Protein AF-A0A9E5F1L5-F1 (afdb_monomer_lite)

Secondary structure (DSSP, 8-state):
------GGGG-HHHHHHHHHHHGGGHHHHHHT-TTS-HHHHHHHHHHHHHHHHHHHHHHHHHHHHHHHHHHHT-

pLDDT: mean 72.23, std 12.05, range [46.72, 90.62]

Structure (mmCIF, N/CA/C/O backbone):
data_AF-A0A9E5F1L5-F1
#
_entry.id   AF-A0A9E5F1L5-F1
#
loop_
_atom_site.group_PDB
_atom_site.id
_atom_site.type_symbol
_atom_site.label_atom_id
_atom_site.label_alt_id
_atom_site.label_comp_id
_atom_site.label_asym_id
_atom_site.label_entity_id
_atom_site.label_seq_id
_atom_site.pdbx_PDB_ins_code
_atom_site.Cartn_x
_atom_site.Cartn_y
_atom_site.Cartn_z
_atom_site.occupancy
_atom_site.B_iso_or_equiv
_atom_site.auth_seq_id
_atom_site.auth_comp_id
_atom_site.auth_asym_id
_atom_site.auth_atom_id
_atom_site.pdbx_PDB_model_num
ATOM 1 N N . MET A 1 1 ? -26.892 -20.586 22.993 1.00 49.16 1 MET A N 1
ATOM 2 C CA . MET A 1 1 ? -25.454 -20.426 23.308 1.00 49.16 1 MET A CA 1
ATOM 3 C C . MET A 1 1 ? -24.714 -20.202 21.992 1.00 49.16 1 MET A C 1
ATOM 5 O O . MET A 1 1 ? -25.114 -20.800 21.007 1.00 49.16 1 MET A O 1
ATOM 9 N N . ILE A 1 2 ? -23.672 -19.364 21.979 1.00 49.16 2 ILE A N 1
ATOM 10 C CA . ILE A 1 2 ? -22.755 -19.102 20.847 1.00 49.16 2 ILE A CA 1
ATOM 11 C C . ILE A 1 2 ? -23.253 -18.082 19.795 1.00 49.16 2 ILE A C 1
ATOM 13 O O . ILE A 1 2 ? -23.53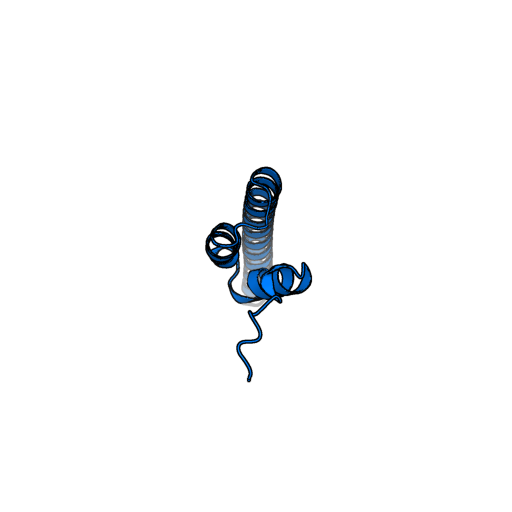5 -18.396 18.646 1.00 49.16 2 ILE A O 1
ATOM 17 N N . ARG A 1 3 ? -23.230 -16.793 20.151 1.00 46.72 3 ARG A N 1
ATOM 18 C CA . ARG A 1 3 ? -22.730 -15.774 19.211 1.00 46.72 3 ARG A CA 1
ATOM 19 C C . ARG A 1 3 ? -21.509 -15.135 19.844 1.00 46.72 3 ARG A C 1
ATOM 21 O O . ARG A 1 3 ? -21.595 -14.074 20.454 1.00 46.72 3 ARG A O 1
ATOM 28 N N . ASN A 1 4 ? -20.382 -15.834 19.727 1.00 48.00 4 ASN A N 1
ATOM 29 C CA . ASN A 1 4 ? -19.073 -15.256 19.984 1.00 48.00 4 ASN A CA 1
ATOM 30 C C . ASN A 1 4 ? -18.897 -14.147 18.940 1.00 48.00 4 ASN A C 1
ATOM 32 O O . ASN A 1 4 ? -18.591 -14.419 17.780 1.00 48.00 4 ASN A O 1
ATOM 36 N N . LYS A 1 5 ? -19.219 -12.900 19.313 1.00 49.53 5 LYS A N 1
ATOM 37 C CA . LYS A 1 5 ? -18.913 -11.735 18.485 1.00 49.53 5 LYS A CA 1
ATOM 38 C C . LYS A 1 5 ? -17.412 -11.779 18.256 1.00 49.53 5 LYS A C 1
ATOM 40 O O . LYS A 1 5 ? -16.633 -11.693 19.198 1.00 49.53 5 LYS A O 1
ATOM 45 N N . ILE A 1 6 ? -17.065 -11.997 16.999 1.00 57.22 6 ILE A N 1
ATOM 46 C CA . ILE A 1 6 ? -15.734 -12.098 16.425 1.00 57.22 6 ILE A CA 1
ATOM 47 C C . ILE A 1 6 ? -14.954 -10.841 16.844 1.00 57.22 6 ILE A C 1
ATOM 49 O O . ILE A 1 6 ? -1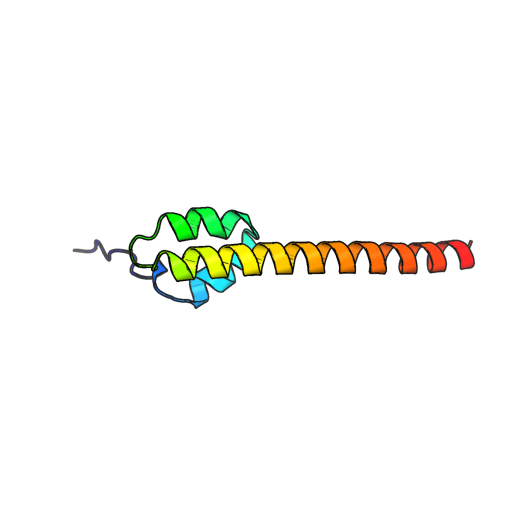5.003 -9.809 16.185 1.00 57.22 6 ILE A O 1
ATOM 53 N N . LYS A 1 7 ? -14.294 -10.914 18.004 1.00 52.88 7 LYS A N 1
ATOM 54 C CA . LYS A 1 7 ? -13.456 -9.860 18.598 1.00 52.88 7 LYS A CA 1
ATOM 55 C C . LYS A 1 7 ? -12.042 -9.872 17.997 1.00 52.88 7 LYS A C 1
ATOM 57 O O . LYS A 1 7 ? -11.113 -9.300 18.547 1.00 52.88 7 LYS A O 1
ATOM 62 N N . THR A 1 8 ? -11.853 -10.587 16.887 1.00 52.88 8 THR A N 1
ATOM 63 C CA . THR A 1 8 ? -10.552 -10.812 16.243 1.00 52.88 8 THR A CA 1
ATOM 64 C C . THR A 1 8 ? -10.089 -9.633 15.394 1.00 52.88 8 THR A C 1
ATOM 66 O O . THR A 1 8 ? -8.906 -9.544 15.094 1.00 52.88 8 THR A O 1
ATOM 69 N N . ILE A 1 9 ? -10.972 -8.689 15.057 1.00 56.00 9 ILE A N 1
ATOM 70 C CA . ILE A 1 9 ? -10.632 -7.505 14.244 1.00 56.00 9 ILE A CA 1
ATOM 71 C C . ILE A 1 9 ? -9.793 -6.486 15.044 1.00 56.00 9 ILE A C 1
ATOM 73 O O . ILE A 1 9 ? -9.191 -5.578 14.477 1.00 56.00 9 ILE A O 1
ATOM 77 N N . ASP A 1 10 ? -9.717 -6.642 16.366 1.00 56.97 10 ASP A N 1
ATOM 78 C CA . ASP A 1 10 ? -8.906 -5.781 17.230 1.00 56.97 10 ASP A CA 1
ATOM 79 C C . ASP A 1 10 ? -7.431 -6.213 17.282 1.00 56.97 10 ASP A C 1
ATOM 81 O O . ASP A 1 10 ? -6.582 -5.464 17.761 1.00 56.97 10 ASP A O 1
ATOM 85 N N . SER A 1 11 ? -7.100 -7.401 16.764 1.00 66.56 11 SER A N 1
ATOM 86 C CA . SER A 1 11 ? -5.727 -7.902 16.767 1.00 66.56 11 SER A CA 1
ATOM 87 C C . SER A 1 11 ? -4.919 -7.306 15.618 1.00 66.56 11 SER A C 1
ATOM 89 O O . SER A 1 11 ? -5.204 -7.556 14.447 1.00 66.56 11 SER A O 1
ATOM 91 N N . TRP A 1 12 ? -3.839 -6.598 15.961 1.00 65.31 12 TRP A N 1
ATOM 92 C CA . TRP A 1 12 ? -2.830 -6.074 15.026 1.00 65.31 12 TRP A CA 1
ATOM 93 C C . TRP A 1 12 ? -2.336 -7.130 14.017 1.00 65.31 12 TRP A C 1
ATOM 95 O O . TRP A 1 12 ? -2.090 -6.839 12.850 1.00 65.31 12 TRP A O 1
ATOM 105 N N . TRP A 1 13 ? -2.285 -8.392 14.446 1.00 68.75 13 TRP A N 1
ATOM 106 C CA . TRP A 1 13 ? -1.948 -9.549 13.614 1.00 68.75 13 TRP A CA 1
ATOM 107 C C . TRP A 1 13 ? -2.912 -9.786 12.450 1.00 68.75 13 TRP A C 1
ATOM 109 O O . TRP A 1 13 ? -2.474 -10.105 11.349 1.00 68.75 13 TRP A O 1
ATOM 119 N N . VAL A 1 14 ? -4.215 -9.589 12.659 1.00 74.00 14 VAL A N 1
ATOM 120 C CA . VAL A 1 14 ? -5.218 -9.745 11.595 1.00 74.00 14 VAL A CA 1
ATOM 121 C C . VAL A 1 14 ? -5.032 -8.666 10.537 1.00 74.00 14 VAL A C 1
ATOM 123 O O . VAL A 1 14 ? -5.204 -8.939 9.354 1.00 74.00 14 VAL A O 1
ATOM 126 N N . PHE A 1 15 ? -4.607 -7.467 10.941 1.00 69.88 15 PHE A N 1
ATOM 127 C CA . PHE A 1 15 ? -4.278 -6.402 10.005 1.00 69.88 15 PHE A CA 1
ATOM 128 C C . PHE A 1 15 ? -3.028 -6.719 9.178 1.00 69.88 15 PHE A C 1
ATOM 130 O O . PHE A 1 15 ? -3.055 -6.545 7.961 1.00 69.88 15 PHE A O 1
ATOM 137 N N . LEU A 1 16 ? -1.962 -7.226 9.806 1.00 73.00 16 LEU A N 1
ATOM 138 C CA . LEU A 1 16 ? -0.750 -7.646 9.093 1.00 73.00 16 LEU A CA 1
ATOM 139 C C . LEU A 1 16 ? -1.044 -8.759 8.084 1.00 73.00 16 LEU A C 1
ATOM 141 O O . LEU A 1 16 ? -0.633 -8.657 6.933 1.00 73.00 16 LEU A O 1
ATOM 145 N N . ILE A 1 17 ? -1.810 -9.775 8.485 1.00 74.19 17 ILE A N 1
ATOM 146 C CA . ILE A 1 17 ? -2.198 -10.884 7.606 1.00 74.19 17 ILE A CA 1
ATOM 147 C C . ILE A 1 17 ? -3.101 -10.376 6.479 1.00 74.19 17 ILE A C 1
ATOM 149 O O . ILE A 1 17 ? -2.837 -10.648 5.314 1.00 74.19 17 ILE A O 1
ATOM 153 N N . ALA A 1 18 ? -4.130 -9.582 6.783 1.00 73.50 18 ALA A N 1
ATOM 154 C CA . ALA A 1 18 ? -4.995 -9.021 5.750 1.00 73.50 18 ALA A CA 1
ATOM 155 C C . ALA A 1 18 ? -4.201 -8.156 4.762 1.00 73.50 18 ALA A C 1
ATOM 157 O O . ALA A 1 18 ? -4.402 -8.278 3.562 1.00 73.50 18 ALA A O 1
ATOM 158 N N . THR A 1 19 ? -3.265 -7.336 5.239 1.00 71.81 19 THR A N 1
ATOM 159 C CA . THR A 1 19 ? -2.414 -6.496 4.381 1.00 71.81 19 THR A CA 1
ATOM 160 C C . THR A 1 19 ? -1.455 -7.335 3.540 1.00 71.81 19 THR A C 1
ATOM 162 O O . THR A 1 19 ? -1.260 -7.032 2.371 1.00 71.81 19 THR A O 1
ATOM 165 N N . ALA A 1 20 ? -0.898 -8.416 4.087 1.00 70.69 20 ALA A N 1
ATOM 166 C CA . ALA A 1 20 ? -0.026 -9.318 3.338 1.00 70.69 20 ALA A CA 1
ATOM 167 C C . ALA A 1 20 ? -0.774 -10.097 2.239 1.00 70.69 20 ALA A C 1
ATOM 169 O O . ALA A 1 20 ? -0.215 -10.322 1.172 1.00 70.69 20 ALA A O 1
ATOM 170 N N . PHE A 1 21 ? -2.032 -10.488 2.481 1.00 71.69 21 PHE A N 1
ATOM 171 C CA . PHE A 1 21 ? -2.816 -11.314 1.551 1.00 71.69 21 PHE A CA 1
ATOM 172 C C . PHE A 1 21 ? -3.690 -10.513 0.575 1.00 71.69 21 PHE A C 1
ATOM 174 O O . PHE A 1 21 ? -3.764 -10.847 -0.602 1.00 71.69 21 PHE A O 1
ATOM 181 N N . LEU A 1 22 ? -4.381 -9.473 1.049 1.00 68.88 22 LEU A N 1
ATOM 182 C CA . LEU A 1 22 ? -5.262 -8.618 0.236 1.00 68.88 22 LEU A CA 1
ATOM 183 C C . LEU A 1 22 ? -4.544 -7.368 -0.291 1.00 68.88 22 LEU A C 1
ATOM 185 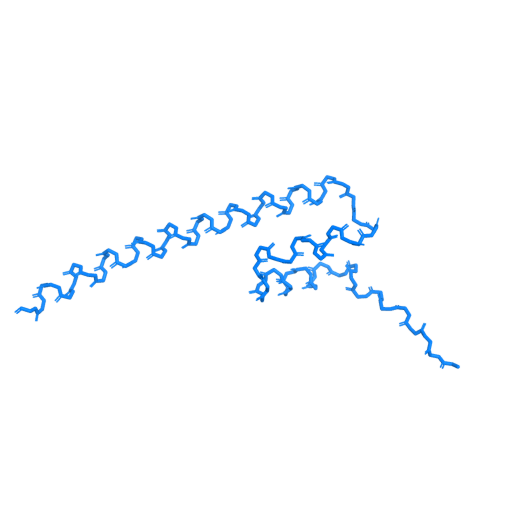O O . LEU A 1 22 ? -5.115 -6.623 -1.092 1.00 68.88 22 LEU A O 1
ATOM 189 N N . GLY A 1 23 ? -3.317 -7.104 0.167 1.00 71.06 23 GLY A N 1
ATOM 190 C CA . GLY A 1 23 ? -2.567 -5.915 -0.217 1.00 71.06 23 GLY A CA 1
ATOM 191 C C . GLY A 1 23 ? -3.335 -4.627 0.125 1.00 71.06 23 GLY A C 1
ATOM 192 O O . GLY A 1 23 ? -3.928 -4.522 1.207 1.00 71.06 23 GLY A O 1
ATOM 193 N N . PRO A 1 24 ? -3.394 -3.640 -0.788 1.00 65.06 24 PRO A N 1
ATOM 194 C CA . PRO A 1 24 ? -4.056 -2.357 -0.544 1.00 65.06 24 PRO A CA 1
ATOM 195 C C . PRO A 1 24 ? -5.569 -2.474 -0.289 1.00 65.06 24 PRO A C 1
ATOM 197 O O . PRO A 1 24 ? -6.166 -1.564 0.287 1.00 65.06 24 PRO A O 1
ATOM 200 N N . PHE A 1 25 ? -6.200 -3.603 -0.628 1.00 64.44 25 PHE A N 1
ATOM 201 C CA . PHE A 1 25 ? -7.620 -3.841 -0.350 1.00 64.44 25 PHE A CA 1
ATOM 202 C C . PHE A 1 25 ? -7.914 -4.232 1.107 1.00 64.44 25 PHE A C 1
ATOM 204 O O . PHE A 1 25 ? -9.078 -4.270 1.508 1.00 64.44 25 PHE A O 1
ATOM 211 N N . ALA A 1 26 ? -6.894 -4.433 1.946 1.00 66.06 26 ALA A N 1
ATOM 212 C CA . ALA A 1 26 ? -7.086 -4.571 3.390 1.00 66.06 26 ALA A CA 1
ATOM 213 C C . ALA A 1 26 ? -7.535 -3.254 4.062 1.00 66.06 26 ALA A C 1
ATOM 215 O O . ALA A 1 26 ? -8.226 -3.276 5.083 1.00 66.06 26 ALA A O 1
ATOM 216 N N . LEU A 1 27 ? -7.199 -2.097 3.474 1.00 65.00 27 LEU A N 1
ATOM 217 C CA . LEU A 1 27 ? -7.546 -0.762 3.984 1.00 65.00 27 LEU A CA 1
ATOM 218 C C . LEU A 1 27 ? -9.059 -0.512 4.093 1.00 65.00 27 LEU A C 1
ATOM 220 O O . LEU A 1 27 ? -9.500 -0.081 5.161 1.00 65.00 27 LEU A O 1
ATOM 224 N N . PRO A 1 28 ? -9.886 -0.755 3.054 1.00 63.91 28 PRO A N 1
ATOM 225 C CA . PRO A 1 28 ? -11.331 -0.565 3.173 1.00 63.91 28 PRO A CA 1
ATOM 226 C C . PRO A 1 28 ? -11.953 -1.503 4.217 1.00 63.91 28 PRO A C 1
ATOM 228 O O . PRO A 1 28 ? -12.901 -1.117 4.905 1.00 63.91 28 PRO A O 1
ATOM 231 N N . LEU A 1 29 ? -11.383 -2.699 4.412 1.00 62.84 29 LEU A N 1
ATOM 232 C CA . LEU A 1 29 ? -11.813 -3.623 5.463 1.00 62.84 29 LEU A CA 1
ATOM 233 C C . LEU A 1 29 ? -11.503 -3.066 6.865 1.00 62.84 29 LEU A C 1
ATOM 235 O O . LEU A 1 29 ? -12.354 -3.127 7.753 1.00 62.84 29 LEU A O 1
ATOM 239 N N . LEU A 1 30 ? -10.332 -2.442 7.036 1.00 63.53 30 LEU A N 1
ATOM 240 C CA . LEU A 1 30 ? -9.928 -1.745 8.262 1.00 63.53 30 LEU A CA 1
ATOM 241 C C . LEU A 1 30 ? -10.817 -0.527 8.559 1.00 63.53 30 LEU A C 1
ATOM 243 O O . LEU A 1 30 ? -11.184 -0.263 9.706 1.00 63.53 30 LEU A O 1
ATOM 247 N N . TRP A 1 31 ? -11.199 0.221 7.522 1.00 62.53 31 TRP A N 1
ATOM 248 C CA . TRP A 1 31 ? -12.070 1.389 7.658 1.00 62.53 31 TRP A CA 1
ATOM 249 C C . TRP A 1 31 ? -13.455 1.038 8.196 1.00 62.53 31 TRP A C 1
ATOM 251 O O . TRP A 1 31 ? -14.036 1.851 8.921 1.00 62.53 31 TRP A O 1
ATOM 261 N N . ARG A 1 32 ? -13.935 -0.182 7.931 1.00 63.41 32 ARG A N 1
ATOM 262 C CA . ARG A 1 32 ? -15.214 -0.686 8.438 1.00 63.41 32 ARG A CA 1
ATOM 263 C C . ARG A 1 32 ? -15.193 -1.033 9.932 1.00 63.41 32 ARG A C 1
ATOM 265 O O . ARG A 1 32 ? -16.265 -1.128 10.523 1.00 63.41 32 ARG A O 1
ATOM 272 N N . ASN A 1 33 ? -14.021 -1.166 10.567 1.00 62.78 33 ASN A N 1
ATOM 273 C CA . ASN A 1 33 ? -13.942 -1.405 12.010 1.00 62.78 33 ASN A CA 1
ATOM 274 C C . ASN A 1 33 ? -14.098 -0.077 12.795 1.00 62.78 33 ASN A C 1
ATOM 276 O O . ASN A 1 33 ? -13.279 0.837 12.622 1.00 62.78 33 ASN A O 1
ATOM 280 N N . PRO A 1 34 ? -15.123 0.077 13.658 1.00 61.47 34 PRO A N 1
ATOM 281 C CA . PRO A 1 34 ? -15.364 1.309 14.420 1.00 61.47 34 PRO A CA 1
ATOM 282 C C . PRO A 1 34 ? -14.386 1.513 15.588 1.00 61.47 34 PRO A C 1
ATOM 284 O O . PRO A 1 34 ? -14.288 2.622 16.100 1.00 61.47 34 PRO A O 1
ATOM 287 N N . ASN A 1 35 ? -13.641 0.476 15.984 1.00 65.62 35 ASN A N 1
ATOM 288 C CA . ASN A 1 35 ? -12.727 0.519 17.131 1.00 65.62 35 ASN A CA 1
ATOM 289 C C . ASN A 1 35 ? -11.374 1.194 16.821 1.00 65.62 35 ASN A C 1
ATOM 291 O O . ASN A 1 35 ? -10.598 1.505 17.719 1.00 65.62 35 ASN A O 1
ATOM 295 N N . TRP A 1 36 ? -11.069 1.418 15.539 1.00 63.94 36 TRP A N 1
ATOM 296 C CA . TRP A 1 36 ? -9.807 2.019 15.113 1.00 63.94 36 TRP A CA 1
ATOM 297 C C . TRP A 1 36 ? -9.956 3.527 14.932 1.00 63.94 36 TRP A C 1
ATOM 299 O O . TRP A 1 36 ? -10.787 4.006 14.155 1.00 63.94 36 TRP A O 1
ATOM 309 N N . SER A 1 37 ? -9.111 4.273 15.641 1.00 65.81 37 SER A N 1
ATOM 310 C CA . SER A 1 37 ? -9.110 5.732 15.625 1.00 65.81 37 SER A CA 1
ATOM 311 C C . SE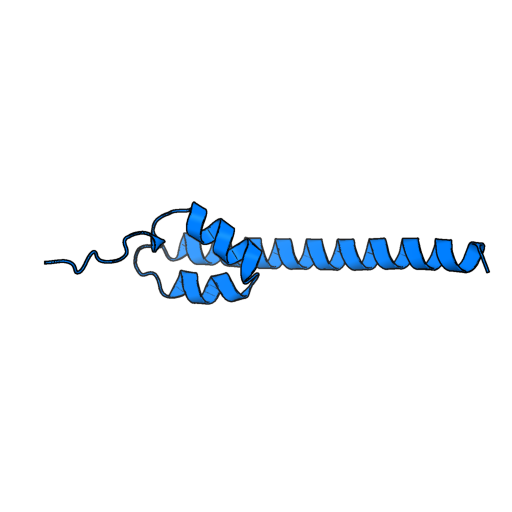R A 1 37 ? -8.819 6.275 14.220 1.00 65.81 37 SER A C 1
ATOM 313 O O . SER A 1 37 ? -8.008 5.714 13.477 1.00 65.81 37 SER A O 1
ATOM 315 N N . LYS A 1 38 ? -9.460 7.392 13.839 1.00 70.88 38 LYS A N 1
ATOM 316 C CA . LYS A 1 38 ? -9.351 7.976 12.482 1.00 70.88 38 LYS A CA 1
ATOM 317 C C . LYS A 1 38 ? -7.893 8.234 12.066 1.00 70.88 38 LYS A C 1
ATOM 319 O O . LYS A 1 38 ? -7.552 8.052 10.905 1.00 70.88 38 LYS A O 1
ATOM 324 N N . ARG A 1 39 ? -7.025 8.596 13.021 1.00 69.69 39 ARG A N 1
ATOM 325 C CA . ARG A 1 39 ? -5.585 8.823 12.794 1.00 69.69 39 ARG A CA 1
ATOM 326 C C . ARG A 1 39 ? -4.847 7.546 12.385 1.00 69.69 39 ARG A C 1
ATOM 328 O O . ARG A 1 39 ? -4.091 7.567 11.423 1.00 69.69 39 ARG A O 1
ATOM 335 N N . THR A 1 40 ? -5.116 6.431 13.060 1.00 71.38 40 THR A N 1
ATOM 336 C CA . THR A 1 40 ? -4.500 5.129 12.761 1.00 71.38 40 THR A CA 1
ATOM 337 C C . THR A 1 40 ? -4.873 4.655 11.360 1.00 71.38 40 THR A C 1
ATOM 339 O O . THR A 1 40 ? -4.020 4.174 10.624 1.00 71.38 40 THR A O 1
ATOM 342 N N . LYS A 1 41 ? -6.128 4.877 10.950 1.00 73.31 41 LYS A N 1
ATOM 343 C CA . LYS A 1 41 ? -6.602 4.561 9.595 1.00 73.31 41 LYS A CA 1
ATOM 344 C C . LYS A 1 41 ? -5.825 5.323 8.516 1.00 73.31 41 LYS A C 1
ATOM 346 O O . LYS A 1 41 ? -5.457 4.725 7.513 1.00 73.31 41 LYS A O 1
ATOM 351 N N . VAL A 1 42 ? -5.543 6.610 8.732 1.00 77.19 42 VAL A N 1
ATOM 352 C CA . VAL A 1 42 ? -4.783 7.445 7.783 1.00 77.19 42 VAL A CA 1
ATOM 353 C C . VAL A 1 42 ? -3.312 7.026 7.714 1.00 77.19 42 VAL A C 1
ATOM 355 O O . VAL A 1 42 ? -2.779 6.879 6.618 1.00 77.19 42 VAL A O 1
ATOM 358 N N . ILE A 1 43 ? -2.675 6.775 8.863 1.00 78.94 43 ILE A N 1
ATOM 359 C CA . ILE A 1 43 ? -1.269 6.340 8.925 1.00 78.94 43 ILE A CA 1
ATOM 360 C C . ILE A 1 43 ? -1.094 4.982 8.235 1.00 78.94 43 ILE A C 1
ATOM 362 O O . ILE A 1 43 ? -0.207 4.835 7.400 1.00 78.94 43 ILE A O 1
ATOM 366 N N . CYS A 1 44 ? -1.967 4.011 8.523 1.00 73.19 44 CYS A N 1
ATOM 367 C CA . CYS A 1 44 ? -1.938 2.706 7.864 1.00 73.19 44 CYS A CA 1
ATOM 368 C C . CYS A 1 44 ? -2.152 2.823 6.353 1.00 73.19 44 CYS A C 1
ATOM 370 O O . CYS A 1 44 ? -1.434 2.175 5.597 1.00 73.19 44 CYS A O 1
ATOM 372 N N . SER A 1 45 ? -3.085 3.670 5.903 1.00 76.50 45 SER A N 1
ATOM 373 C CA . SER A 1 45 ? -3.286 3.881 4.468 1.00 76.50 45 SER A CA 1
ATOM 374 C C . SER A 1 45 ? -2.038 4.440 3.785 1.00 76.50 45 SER A C 1
ATOM 376 O O . SER A 1 45 ? -1.620 3.915 2.755 1.00 76.50 45 SER A O 1
ATOM 378 N N . GLY A 1 46 ? -1.415 5.463 4.377 1.00 82.56 46 GLY A N 1
ATOM 379 C CA . GLY A 1 46 ? -0.170 6.032 3.860 1.00 82.56 46 GLY A CA 1
ATOM 380 C C . GLY A 1 46 ? 0.970 5.014 3.828 1.00 82.56 46 GLY A C 1
ATOM 381 O O . GLY A 1 46 ? 1.678 4.919 2.830 1.00 82.56 46 GLY A O 1
ATOM 382 N N . LEU A 1 47 ? 1.102 4.198 4.878 1.00 81.81 47 LEU A N 1
ATOM 383 C CA . LEU A 1 47 ? 2.140 3.171 4.974 1.00 81.81 47 LEU A CA 1
ATOM 384 C C . LEU A 1 47 ? 1.998 2.100 3.884 1.00 81.81 47 LEU A C 1
ATOM 386 O O . LEU A 1 47 ? 2.990 1.701 3.284 1.00 81.81 47 LEU A O 1
ATOM 390 N N . VAL A 1 48 ? 0.772 1.655 3.596 1.00 78.38 48 VAL A N 1
ATOM 391 C CA . VAL A 1 48 ? 0.525 0.642 2.559 1.00 78.38 48 VAL A CA 1
ATOM 392 C C . VAL A 1 48 ? 0.740 1.201 1.156 1.00 78.38 48 VAL A C 1
ATOM 394 O O . VAL A 1 48 ? 1.297 0.506 0.307 1.00 78.38 48 VAL A O 1
ATOM 397 N N . ILE A 1 49 ? 0.367 2.460 0.907 1.00 83.56 49 ILE A N 1
ATOM 398 C CA . ILE A 1 49 ? 0.692 3.137 -0.357 1.00 83.56 49 ILE A CA 1
ATOM 399 C C . ILE A 1 49 ? 2.211 3.210 -0.535 1.00 83.56 49 ILE A C 1
ATOM 401 O O . ILE A 1 49 ? 2.723 2.835 -1.588 1.00 83.56 49 ILE A O 1
ATOM 405 N N . LEU A 1 50 ? 2.936 3.624 0.507 1.00 86.44 50 LEU A N 1
ATOM 406 C CA . LEU A 1 50 ? 4.393 3.714 0.477 1.00 86.44 50 LEU A CA 1
ATOM 407 C C . LEU A 1 50 ? 5.044 2.346 0.223 1.00 86.44 50 LEU A C 1
ATOM 409 O O . LEU A 1 50 ? 5.924 2.235 -0.627 1.00 86.44 50 LEU A O 1
ATOM 413 N N . LEU A 1 51 ? 4.567 1.297 0.901 1.00 82.69 51 LEU A N 1
ATOM 414 C CA . LEU A 1 51 ? 5.022 -0.078 0.690 1.00 82.69 51 LEU A CA 1
ATOM 415 C C . LEU A 1 51 ? 4.775 -0.536 -0.754 1.00 82.69 51 LEU A C 1
ATOM 417 O O . LEU A 1 51 ? 5.645 -1.150 -1.361 1.00 82.69 51 LEU A O 1
ATOM 421 N N . THR A 1 52 ? 3.610 -0.203 -1.317 1.00 84.44 52 THR A N 1
ATOM 422 C CA . THR A 1 52 ? 3.251 -0.553 -2.699 1.00 84.44 52 THR A CA 1
ATOM 423 C C . THR A 1 52 ? 4.187 0.127 -3.695 1.00 84.44 52 THR A C 1
ATOM 425 O O . THR A 1 52 ? 4.702 -0.533 -4.592 1.00 84.44 52 THR A O 1
ATOM 428 N N . LEU A 1 53 ? 4.460 1.422 -3.516 1.00 88.88 53 LEU A N 1
ATOM 429 C CA . LEU A 1 53 ? 5.400 2.158 -4.366 1.00 88.88 53 LEU A CA 1
ATOM 430 C C . LEU A 1 53 ? 6.809 1.563 -4.296 1.00 88.88 53 LEU A C 1
ATOM 432 O O . LEU A 1 53 ? 7.444 1.369 -5.329 1.00 88.88 53 LEU A O 1
ATOM 436 N N . LEU A 1 54 ? 7.273 1.223 -3.093 1.00 89.00 54 LEU A N 1
ATOM 437 C CA . LEU A 1 54 ? 8.590 0.626 -2.881 1.00 89.00 54 LEU A CA 1
ATOM 438 C C . LEU A 1 54 ? 8.697 -0.763 -3.526 1.00 89.00 54 LEU A C 1
ATOM 440 O O . LEU A 1 54 ? 9.719 -1.090 -4.134 1.00 89.00 54 LEU A O 1
ATOM 444 N N . LEU A 1 55 ? 7.629 -1.560 -3.443 1.00 86.50 55 LEU A N 1
ATOM 445 C CA . LEU A 1 55 ? 7.561 -2.882 -4.057 1.00 86.50 55 LEU A CA 1
ATOM 446 C C . LEU A 1 55 ? 7.582 -2.792 -5.587 1.00 86.50 55 LEU A C 1
ATOM 448 O O . LEU A 1 55 ? 8.363 -3.492 -6.224 1.00 86.50 55 LEU A O 1
ATOM 452 N N . VAL A 1 56 ? 6.772 -1.900 -6.169 1.00 89.56 56 VAL A N 1
ATOM 453 C CA . VAL A 1 56 ? 6.746 -1.662 -7.621 1.00 89.56 56 VAL A CA 1
ATOM 454 C C . VAL A 1 56 ? 8.109 -1.181 -8.107 1.00 89.56 56 VAL A C 1
ATOM 456 O O . VAL A 1 56 ? 8.626 -1.741 -9.067 1.00 89.56 56 VAL A O 1
ATOM 459 N N . TYR A 1 57 ? 8.720 -0.219 -7.410 1.00 90.56 57 TYR A N 1
ATOM 460 C CA . TYR A 1 57 ? 10.047 0.293 -7.749 1.00 90.56 57 TYR A CA 1
ATOM 461 C C . TYR A 1 57 ? 11.109 -0.816 -7.736 1.00 90.56 57 TYR A C 1
ATOM 463 O O . TYR A 1 57 ? 11.887 -0.953 -8.682 1.00 90.56 57 TYR A O 1
ATOM 471 N N . SER A 1 58 ? 11.099 -1.658 -6.699 1.00 87.81 58 SER A N 1
ATOM 472 C CA . SER A 1 58 ? 12.035 -2.782 -6.573 1.00 87.81 58 SER A CA 1
ATOM 473 C C . SER A 1 58 ? 11.825 -3.830 -7.668 1.00 87.81 58 SER A C 1
ATOM 475 O O . SER A 1 58 ? 12.794 -4.331 -8.230 1.00 87.81 58 SER A O 1
ATOM 477 N N . LEU A 1 59 ? 10.570 -4.135 -8.011 1.00 89.06 59 LEU A N 1
ATOM 478 C CA . LEU A 1 59 ? 10.228 -5.060 -9.095 1.00 89.06 59 LEU A CA 1
ATOM 479 C C . LEU A 1 59 ?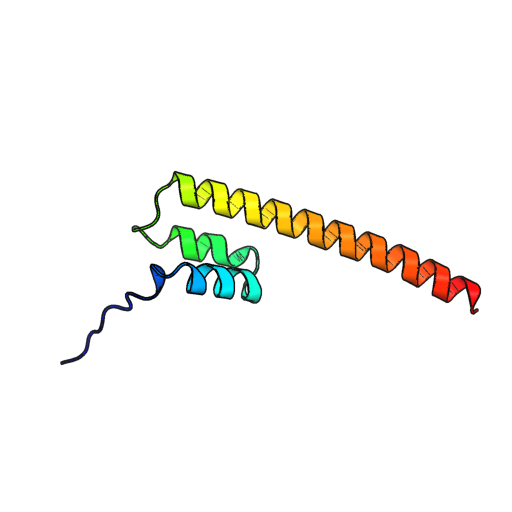 10.690 -4.536 -10.456 1.00 89.06 59 LEU A C 1
ATOM 481 O O . LEU A 1 59 ? 11.269 -5.295 -11.231 1.00 89.06 59 LEU A O 1
ATOM 485 N N . THR A 1 60 ? 10.472 -3.250 -10.744 1.00 89.25 60 THR A N 1
ATOM 486 C CA . THR A 1 60 ? 10.944 -2.639 -11.994 1.00 89.25 60 THR A CA 1
ATOM 487 C C . THR A 1 60 ? 12.462 -2.637 -12.082 1.00 89.25 60 THR A C 1
ATOM 489 O O . THR A 1 60 ? 13.002 -2.980 -13.128 1.00 89.25 60 THR A O 1
ATOM 492 N N . PHE A 1 61 ? 13.143 -2.336 -10.974 1.00 88.88 61 PHE A N 1
ATOM 493 C CA . PHE A 1 61 ? 14.601 -2.334 -10.902 1.00 88.88 61 PHE A CA 1
ATOM 494 C C . PHE A 1 61 ? 15.192 -3.736 -11.114 1.00 88.88 61 PHE A C 1
A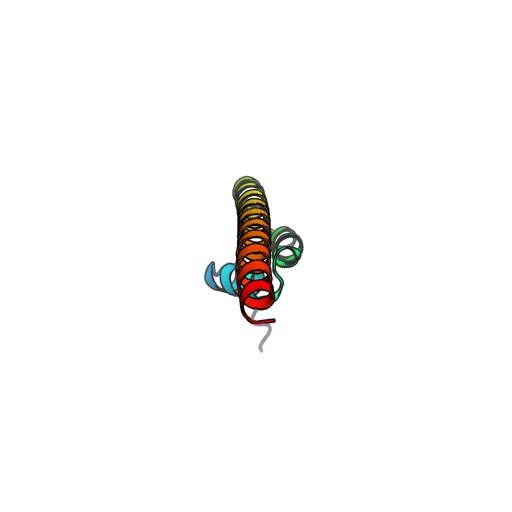TOM 496 O O . PHE A 1 61 ? 16.142 -3.916 -11.879 1.00 88.88 61 PHE A O 1
ATOM 503 N N . LEU A 1 62 ? 14.590 -4.747 -10.481 1.00 90.62 62 LEU A N 1
ATOM 504 C CA . LEU A 1 62 ? 14.991 -6.138 -10.654 1.00 90.62 62 LEU A CA 1
ATOM 505 C C . LEU A 1 62 ? 14.765 -6.600 -12.097 1.00 90.62 62 LEU A C 1
ATOM 507 O O . LEU A 1 62 ? 15.652 -7.211 -12.683 1.00 90.62 62 LEU A O 1
ATOM 511 N N . LYS A 1 63 ? 13.610 -6.274 -12.691 1.00 88.88 63 LYS A N 1
ATOM 512 C CA . LYS A 1 63 ? 13.298 -6.635 -14.079 1.00 88.88 63 LYS A CA 1
ATOM 513 C C . LYS A 1 63 ? 14.335 -6.075 -15.053 1.00 88.88 63 LYS A C 1
ATOM 515 O O . LYS A 1 63 ? 14.815 -6.829 -15.890 1.00 88.88 63 LYS A O 1
ATOM 520 N N . SER A 1 64 ? 14.715 -4.803 -14.909 1.00 85.69 64 SER A N 1
ATOM 521 C CA . SER A 1 64 ? 15.743 -4.198 -15.765 1.00 85.69 64 SER A CA 1
ATOM 522 C C . SER A 1 64 ? 17.096 -4.907 -15.659 1.00 85.69 64 SER A C 1
ATOM 524 O O . SER A 1 64 ? 17.712 -5.178 -16.681 1.00 85.69 64 SER A O 1
ATOM 526 N N . HIS A 1 65 ? 17.519 -5.287 -14.447 1.00 85.94 65 HIS A N 1
ATOM 527 C CA . HIS A 1 65 ? 18.774 -6.026 -14.255 1.00 85.94 65 HIS A CA 1
ATOM 528 C C . HIS A 1 65 ? 18.728 -7.434 -14.862 1.00 85.94 65 HIS A C 1
ATOM 530 O O . HIS A 1 65 ? 19.721 -7.911 -15.401 1.00 85.94 65 HIS A O 1
ATOM 536 N N . LEU A 1 66 ? 17.587 -8.122 -14.774 1.00 87.12 66 LEU A N 1
ATOM 537 C CA . LEU A 1 66 ? 17.446 -9.458 -15.353 1.00 87.12 66 LEU A CA 1
ATOM 538 C C . LEU A 1 66 ? 17.402 -9.423 -16.888 1.00 87.12 66 LEU A C 1
ATOM 540 O O . LEU A 1 66 ? 17.933 -10.331 -17.522 1.00 87.12 66 LEU A O 1
ATOM 544 N N . GLU A 1 67 ? 16.805 -8.387 -17.486 1.00 85.06 67 GLU A N 1
ATOM 545 C CA . GLU A 1 67 ? 16.785 -8.206 -18.944 1.00 85.06 67 GLU A CA 1
ATOM 546 C C . GLU A 1 67 ? 18.188 -7.930 -19.506 1.00 85.06 67 GLU A C 1
ATOM 548 O O . GLU A 1 67 ? 18.540 -8.515 -20.526 1.00 85.06 67 GLU A O 1
ATOM 553 N N . GLU A 1 68 ? 19.018 -7.136 -18.821 1.00 82.25 68 GLU A N 1
ATOM 554 C CA . GLU A 1 68 ? 20.426 -6.934 -19.205 1.00 82.25 68 GLU A CA 1
ATOM 555 C C . GLU A 1 68 ? 21.223 -8.249 -19.191 1.00 82.25 68 GLU A C 1
ATOM 557 O O . GLU A 1 68 ? 21.906 -8.568 -20.164 1.00 82.25 68 GLU A O 1
ATOM 562 N N . LEU A 1 69 ? 21.065 -9.070 -18.146 1.00 81.81 69 LEU A N 1
ATOM 563 C CA . LEU A 1 69 ? 21.742 -10.370 -18.049 1.00 81.81 69 LEU A CA 1
ATOM 564 C C . LEU A 1 69 ? 21.274 -11.376 -19.110 1.00 81.81 69 LEU A C 1
ATOM 566 O O . LEU A 1 69 ? 22.046 -12.234 -19.532 1.00 81.81 69 LEU A O 1
ATOM 570 N N . GLN A 1 70 ? 20.015 -11.293 -19.546 1.00 81.19 70 GLN A N 1
ATOM 571 C CA . GLN A 1 70 ? 19.489 -12.178 -20.584 1.00 81.19 70 GLN A CA 1
ATOM 572 C C . GLN A 1 70 ? 19.971 -11.775 -21.988 1.00 81.19 70 GLN A C 1
ATOM 574 O O . GLN A 1 70 ? 20.109 -12.643 -22.846 1.00 81.19 70 GLN A O 1
ATOM 579 N N . ILE A 1 71 ? 20.242 -10.483 -22.219 1.00 76.94 71 ILE A N 1
ATOM 580 C CA . ILE A 1 71 ? 20.787 -9.967 -23.485 1.00 76.94 71 ILE A CA 1
ATOM 581 C C . ILE A 1 71 ? 22.266 -10.343 -23.640 1.00 76.94 71 ILE A C 1
ATOM 583 O O . ILE A 1 71 ? 22.686 -10.668 -24.742 1.00 76.94 71 ILE A O 1
ATOM 587 N N . GLU A 1 72 ? 23.045 -10.355 -22.555 1.00 72.94 72 GLU A N 1
ATOM 588 C CA . GLU A 1 72 ? 24.475 -10.702 -22.602 1.00 72.94 72 GLU A CA 1
ATOM 589 C C . GLU A 1 72 ? 24.740 -12.201 -22.860 1.00 72.94 72 GLU A C 1
ATOM 591 O O . GLU A 1 72 ? 25.819 -12.573 -23.317 1.00 72.94 72 GLU A O 1
ATOM 596 N N . MET A 1 73 ? 23.754 -13.071 -22.603 1.00 64.81 73 MET A N 1
ATOM 597 C CA . MET A 1 73 ? 23.848 -14.517 -22.861 1.00 64.81 73 MET A CA 1
ATOM 598 C C . MET A 1 73 ? 23.242 -14.970 -24.206 1.00 64.81 73 MET A C 1
ATOM 600 O O . MET A 1 73 ? 23.212 -16.176 -24.468 1.00 64.81 73 MET A O 1
ATOM 604 N N . SER A 1 74 ? 22.746 -14.042 -25.036 1.00 57.28 74 SER A N 1
ATOM 605 C CA . SER A 1 74 ? 22.212 -14.297 -26.389 1.00 57.28 74 SER A CA 1
ATOM 606 C C . SER A 1 74 ? 23.195 -13.883 -27.476 1.00 57.28 74 SER A C 1
ATOM 608 O O . SER A 1 74 ? 23.057 -14.468 -28.576 1.00 57.28 74 SER A O 1
#

Sequence (74 aa):
MIRNKIKTIDSWWVFLIATAFLGPFALPLLWRNPNWSKRTKVICSGLVILLTLLLVYSLTFLKSHLEELQIEMS

Radius of gyration: 18.76 Å; chains: 1; bounding box: 50×29×50 Å

Foldseek 3Di:
DDPPPPPVLPDPVVLVVCCVPVPLVSLVVNVPDPVDDPVNSVVVNVVSVVVVVVVVVVVVVVVVVVVVVVVVVD